Protein AF-A0A2U9IFE7-F1 (afdb_monomer_lite)

Sequence (70 aa):
MTEEERRRIFIRLLEERPRARKNKINDKDLKRLAELATENIQIMKELGCWKVEGDIIFYKTNCLGNYYQE

Organism: NCBI:txid41673

Radius of gyration: 14.17 Å; chains: 1; bounding box: 28×36×36 Å

Structure (mmCIF, N/CA/C/O backbone):
data_AF-A0A2U9IFE7-F1
#
_entry.id   AF-A0A2U9IFE7-F1
#
loop_
_atom_site.group_PDB
_atom_site.id
_atom_site.type_symbol
_atom_site.label_atom_id
_atom_site.label_alt_id
_atom_site.label_comp_id
_atom_site.label_asym_id
_atom_site.label_entity_id
_atom_site.label_seq_id
_atom_site.pdbx_PDB_ins_code
_atom_site.Cartn_x
_atom_site.Cartn_y
_atom_site.Cartn_z
_atom_site.occupancy
_atom_site.B_iso_or_equiv
_atom_site.auth_seq_id
_atom_site.auth_comp_id
_atom_site.auth_asym_id
_atom_site.auth_atom_id
_atom_site.pdbx_PDB_model_num
ATOM 1 N N . MET A 1 1 ? -4.677 -16.693 8.563 1.00 58.03 1 MET A N 1
ATOM 2 C CA . MET A 1 1 ? -3.796 -16.147 7.517 1.00 58.03 1 MET A CA 1
ATOM 3 C C . MET A 1 1 ? -2.805 -15.205 8.175 1.00 58.03 1 MET A C 1
ATOM 5 O O . MET A 1 1 ? -3.239 -14.272 8.845 1.00 58.03 1 MET A O 1
ATOM 9 N N . THR A 1 2 ? -1.515 -15.501 8.076 1.00 84.00 2 THR A N 1
ATOM 10 C CA . THR A 1 2 ? -0.431 -14.755 8.732 1.00 84.00 2 THR A CA 1
ATOM 11 C C . THR A 1 2 ? -0.079 -13.474 7.962 1.00 84.00 2 THR A C 1
ATOM 13 O O . THR A 1 2 ? -0.456 -13.296 6.801 1.00 84.00 2 THR A O 1
ATOM 16 N N . GLU A 1 3 ? 0.638 -12.551 8.610 1.00 72.38 3 GLU A N 1
ATOM 17 C CA . GLU A 1 3 ? 1.160 -11.321 7.983 1.00 72.38 3 GLU A CA 1
ATOM 18 C C . GLU A 1 3 ? 2.045 -11.626 6.757 1.00 72.38 3 GLU A C 1
ATOM 20 O O . GLU A 1 3 ? 1.933 -10.964 5.724 1.00 72.38 3 GLU A O 1
ATOM 25 N N . GLU A 1 4 ? 2.860 -12.684 6.818 1.00 71.44 4 GLU A N 1
ATOM 26 C CA . GLU A 1 4 ? 3.692 -13.117 5.687 1.00 71.44 4 GLU A CA 1
ATOM 27 C C . GLU A 1 4 ? 2.869 -13.621 4.496 1.00 71.44 4 GLU A C 1
ATOM 29 O O . GLU A 1 4 ? 3.189 -13.307 3.346 1.00 71.44 4 GLU A O 1
ATOM 34 N N . GLU A 1 5 ? 1.790 -14.365 4.749 1.00 71.38 5 GLU A N 1
ATOM 35 C CA . GLU A 1 5 ? 0.883 -14.830 3.696 1.00 71.38 5 GLU A CA 1
ATOM 36 C C . GLU A 1 5 ? 0.202 -13.649 2.994 1.00 71.38 5 GLU A C 1
ATOM 38 O O . GLU A 1 5 ? 0.152 -13.607 1.763 1.00 71.38 5 GLU A O 1
ATOM 43 N N . ARG A 1 6 ? -0.235 -12.634 3.755 1.00 72.94 6 ARG A N 1
ATOM 44 C CA . ARG A 1 6 ? -0.810 -11.396 3.198 1.00 72.94 6 ARG A CA 1
ATOM 45 C C . ARG A 1 6 ? 0.188 -10.652 2.318 1.00 72.94 6 ARG A C 1
ATOM 47 O O . ARG A 1 6 ? -0.162 -10.242 1.213 1.00 72.94 6 ARG A O 1
ATOM 54 N N . ARG A 1 7 ? 1.438 -10.513 2.768 1.00 69.62 7 ARG A N 1
ATOM 55 C CA . ARG A 1 7 ? 2.491 -9.817 2.012 1.00 69.62 7 ARG A CA 1
ATOM 56 C C . ARG A 1 7 ? 2.786 -10.505 0.677 1.00 69.62 7 ARG A C 1
ATOM 58 O O . ARG A 1 7 ? 2.902 -9.827 -0.342 1.00 69.62 7 ARG A O 1
ATOM 65 N N . ARG A 1 8 ? 2.841 -11.842 0.656 1.00 73.44 8 ARG A N 1
ATOM 66 C CA . ARG A 1 8 ? 3.020 -12.622 -0.585 1.00 73.44 8 ARG A CA 1
ATOM 67 C C . ARG A 1 8 ? 1.863 -12.429 -1.565 1.00 73.44 8 ARG A C 1
ATOM 69 O O . ARG A 1 8 ? 2.109 -12.287 -2.760 1.00 73.44 8 ARG A O 1
ATOM 76 N N . ILE A 1 9 ? 0.625 -12.373 -1.071 1.00 74.56 9 ILE A N 1
ATOM 77 C CA . ILE A 1 9 ? -0.561 -12.118 -1.903 1.00 74.56 9 ILE A CA 1
ATOM 78 C C . ILE A 1 9 ? -0.498 -10.719 -2.531 1.00 74.56 9 ILE A C 1
ATOM 80 O O . ILE A 1 9 ? -0.711 -10.590 -3.733 1.00 74.56 9 ILE A O 1
ATOM 84 N N . PHE A 1 10 ? -0.145 -9.683 -1.761 1.00 71.25 10 PHE A N 1
ATOM 85 C CA . PHE A 1 10 ? -0.012 -8.322 -2.295 1.00 71.25 10 PHE A CA 1
ATOM 86 C C . PHE A 1 10 ? 1.062 -8.213 -3.381 1.00 71.25 10 PHE A C 1
ATOM 88 O O . PHE A 1 10 ? 0.806 -7.609 -4.420 1.00 71.25 10 PHE A O 1
ATOM 95 N N . ILE A 1 11 ? 2.235 -8.822 -3.177 1.00 72.44 11 ILE A N 1
ATOM 96 C CA . ILE A 1 11 ? 3.305 -8.840 -4.188 1.00 72.44 11 ILE A CA 1
ATOM 97 C C . ILE A 1 11 ? 2.806 -9.505 -5.472 1.00 72.44 11 ILE A C 1
ATOM 99 O O . ILE A 1 11 ? 2.919 -8.920 -6.547 1.00 72.44 11 ILE A O 1
ATOM 103 N N . ARG A 1 12 ? 2.168 -10.674 -5.355 1.00 70.81 12 ARG A N 1
ATOM 104 C CA . ARG A 1 12 ? 1.642 -11.416 -6.503 1.00 70.81 12 ARG A CA 1
ATOM 105 C C . ARG A 1 12 ? 0.581 -10.625 -7.272 1.00 70.81 12 ARG A C 1
ATOM 107 O O . ARG A 1 12 ? 0.634 -10.565 -8.494 1.00 70.81 12 ARG A O 1
ATOM 114 N N . LEU A 1 13 ? -0.328 -9.945 -6.571 1.00 72.62 13 LEU A N 1
ATOM 115 C CA . LEU A 1 13 ? -1.334 -9.074 -7.190 1.00 72.62 13 LEU A CA 1
ATOM 116 C C . LEU A 1 13 ? -0.710 -7.879 -7.930 1.00 72.62 13 LEU A C 1
ATOM 118 O O . LEU A 1 13 ? -1.241 -7.446 -8.951 1.00 72.62 13 LEU A O 1
ATOM 122 N N . LEU A 1 14 ? 0.410 -7.338 -7.440 1.00 68.69 14 LEU A N 1
ATOM 123 C CA . LEU A 1 14 ? 1.150 -6.257 -8.103 1.00 68.69 14 LEU A CA 1
ATOM 124 C C . LEU A 1 14 ? 1.950 -6.753 -9.321 1.00 68.69 14 LEU A C 1
ATOM 126 O O . LEU A 1 14 ? 2.089 -6.028 -10.313 1.00 68.69 14 LEU A O 1
ATOM 130 N N . GLU A 1 15 ? 2.468 -7.978 -9.261 1.00 68.12 15 GLU A N 1
ATOM 131 C CA . GLU A 1 15 ? 3.168 -8.638 -10.366 1.00 68.12 15 GLU A CA 1
ATOM 132 C C . GLU A 1 15 ? 2.208 -9.029 -11.499 1.00 68.12 15 GLU A C 1
ATOM 134 O O . GLU A 1 15 ? 2.480 -8.709 -12.655 1.00 68.12 15 GLU A O 1
ATOM 139 N N . GLU A 1 16 ? 1.063 -9.635 -11.171 1.00 71.00 16 GLU A N 1
ATOM 140 C CA . GLU A 1 16 ? 0.063 -10.131 -12.130 1.00 71.00 16 GLU A CA 1
ATOM 141 C C . GLU A 1 16 ? -0.815 -9.021 -12.733 1.00 71.00 16 GLU A C 1
ATOM 143 O O . GLU A 1 16 ? -1.518 -9.249 -13.721 1.00 71.00 16 GLU A O 1
ATOM 148 N N . ARG A 1 17 ? -0.782 -7.798 -12.180 1.00 64.25 17 ARG A N 1
ATOM 149 C CA . ARG A 1 17 ? -1.584 -6.681 -12.693 1.00 64.25 17 ARG A CA 1
ATOM 150 C C . ARG A 1 17 ? -1.195 -6.390 -14.151 1.00 64.25 17 ARG A C 1
ATOM 152 O O . ARG A 1 17 ? -0.039 -6.033 -14.395 1.00 64.25 17 ARG A O 1
ATOM 159 N N . PRO A 1 18 ? -2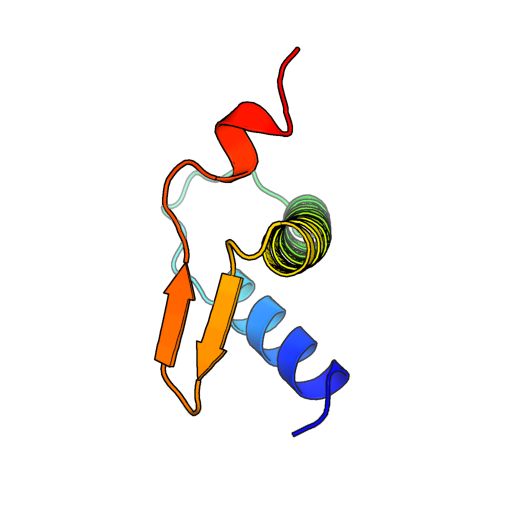.127 -6.473 -15.123 1.00 57.97 18 PRO A N 1
ATOM 160 C CA . PRO A 1 18 ? -1.815 -6.246 -16.529 1.00 57.97 18 PRO A CA 1
ATOM 161 C C . PRO A 1 18 ? -1.276 -4.827 -16.715 1.00 57.97 18 PRO A C 1
ATOM 163 O O . PRO A 1 18 ? -1.982 -3.836 -16.520 1.00 57.97 18 PRO A O 1
ATOM 166 N N . ARG A 1 19 ? 0.009 -4.722 -17.060 1.00 62.47 19 ARG A N 1
ATOM 167 C CA . ARG A 1 19 ? 0.662 -3.434 -17.298 1.00 62.47 19 ARG A CA 1
ATOM 168 C C . ARG A 1 19 ? 0.486 -3.059 -18.755 1.00 62.47 19 ARG A C 1
ATOM 170 O O . ARG A 1 19 ? 0.777 -3.856 -19.648 1.00 62.47 19 ARG A O 1
ATOM 177 N N . ALA A 1 20 ? 0.071 -1.820 -19.004 1.00 58.88 20 ALA A N 1
ATOM 178 C CA . ALA A 1 20 ? 0.177 -1.243 -20.333 1.00 58.88 20 ALA A CA 1
ATOM 179 C C . ALA A 1 20 ? 1.640 -1.380 -20.799 1.00 58.88 20 ALA A C 1
ATOM 181 O O . ALA A 1 20 ? 2.560 -0.968 -20.084 1.00 58.88 20 ALA A O 1
ATOM 182 N N . ARG A 1 21 ? 1.853 -2.020 -21.961 1.00 51.03 21 ARG A N 1
ATOM 183 C CA . ARG 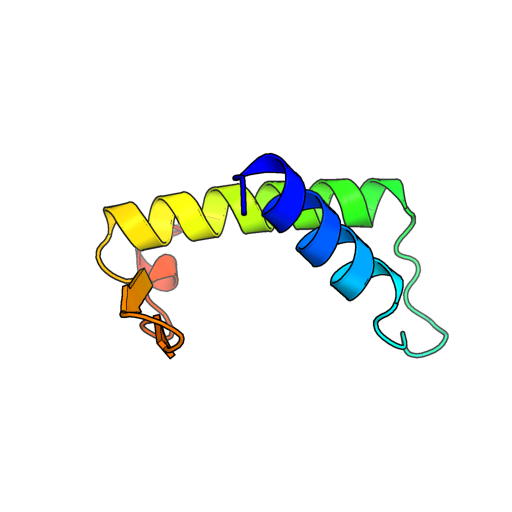A 1 21 ? 3.166 -2.229 -22.598 1.00 51.03 21 ARG A CA 1
ATOM 184 C C . ARG A 1 21 ? 3.843 -0.874 -22.823 1.00 51.03 21 ARG A C 1
ATOM 186 O O . ARG A 1 21 ? 3.645 -0.274 -23.872 1.00 51.03 21 ARG A O 1
ATOM 193 N N . LYS A 1 22 ? 4.555 -0.372 -21.809 1.00 50.97 22 LYS A N 1
ATOM 194 C CA . LYS A 1 22 ? 5.434 0.818 -21.792 1.00 50.97 22 LYS A CA 1
ATOM 195 C C . LYS A 1 22 ? 5.933 1.191 -20.390 1.00 50.97 22 LYS A C 1
ATOM 197 O O . LYS A 1 22 ? 6.807 2.049 -20.295 1.00 50.97 22 LYS A O 1
ATOM 202 N N . ASN A 1 23 ? 5.444 0.566 -19.314 1.00 55.41 23 ASN A N 1
ATOM 203 C CA . ASN A 1 23 ? 6.013 0.800 -17.984 1.00 55.41 23 ASN A CA 1
ATOM 204 C C . ASN A 1 23 ? 7.438 0.229 -17.909 1.00 55.41 23 ASN A C 1
ATOM 206 O O . ASN A 1 23 ? 7.618 -0.973 -17.747 1.00 55.41 23 ASN A O 1
ATOM 210 N N . LYS A 1 24 ? 8.445 1.109 -18.001 1.00 63.44 24 LYS A N 1
ATOM 211 C CA . LYS A 1 24 ? 9.883 0.833 -17.802 1.00 63.44 24 LYS A CA 1
ATOM 212 C C . LYS A 1 24 ? 10.240 0.511 -16.335 1.00 63.44 24 LYS A C 1
ATOM 214 O O . LYS A 1 24 ? 11.345 0.801 -15.895 1.00 63.44 24 LYS A O 1
ATOM 219 N N . ILE A 1 25 ? 9.291 -0.012 -15.565 1.00 68.62 25 ILE A N 1
ATOM 220 C CA . ILE A 1 25 ? 9.454 -0.307 -14.140 1.00 68.62 25 ILE A CA 1
ATOM 221 C C . ILE A 1 25 ? 10.027 -1.716 -14.043 1.00 68.62 25 ILE A C 1
ATOM 223 O O . ILE A 1 25 ? 9.374 -2.675 -14.463 1.00 68.62 25 ILE A O 1
ATOM 227 N N . ASN A 1 26 ? 11.254 -1.820 -13.540 1.00 76.69 26 ASN A N 1
ATOM 228 C CA . ASN A 1 26 ? 11.931 -3.099 -13.348 1.00 76.69 26 ASN A CA 1
ATOM 229 C C . ASN A 1 26 ? 11.433 -3.792 -12.058 1.00 76.69 26 ASN A C 1
ATOM 231 O O . ASN A 1 26 ? 10.749 -3.187 -11.231 1.00 76.69 26 ASN A O 1
ATOM 235 N N . ASP A 1 27 ? 11.787 -5.061 -11.854 1.00 77.62 27 ASP A N 1
ATOM 236 C CA . ASP A 1 27 ? 11.327 -5.818 -10.677 1.00 77.62 27 ASP A CA 1
ATOM 237 C C . ASP A 1 27 ? 11.809 -5.232 -9.341 1.00 77.62 27 ASP A C 1
ATOM 239 O O . ASP A 1 27 ? 11.139 -5.352 -8.314 1.00 77.62 27 ASP A O 1
ATOM 243 N N . LYS A 1 28 ? 12.962 -4.556 -9.338 1.00 79.88 28 LYS A N 1
ATOM 244 C CA . LYS A 1 28 ? 13.488 -3.865 -8.155 1.00 79.88 28 LYS A CA 1
ATOM 245 C C . LYS A 1 28 ? 12.624 -2.653 -7.794 1.00 79.88 28 LYS A C 1
ATOM 247 O O . LYS A 1 28 ? 12.353 -2.430 -6.617 1.00 79.88 28 LYS A O 1
ATOM 252 N N . ASP A 1 29 ? 12.150 -1.916 -8.791 1.00 77.62 29 ASP A N 1
ATOM 253 C CA . ASP A 1 29 ? 11.252 -0.777 -8.617 1.00 77.62 29 ASP A CA 1
ATOM 254 C C . ASP A 1 29 ? 9.888 -1.231 -8.079 1.00 77.62 29 ASP A C 1
ATOM 256 O O . ASP A 1 29 ? 9.300 -0.549 -7.244 1.00 77.62 29 ASP A O 1
ATOM 260 N N . LEU A 1 30 ? 9.404 -2.410 -8.486 1.00 77.62 30 LEU A N 1
ATOM 261 C CA . LEU A 1 30 ? 8.187 -3.004 -7.921 1.00 77.62 30 LEU A CA 1
ATOM 262 C C . LEU A 1 30 ? 8.341 -3.378 -6.454 1.00 77.62 30 LEU A C 1
ATOM 264 O O . LEU A 1 30 ? 7.456 -3.079 -5.656 1.00 77.62 30 LEU A O 1
ATOM 268 N N . LYS A 1 31 ? 9.453 -4.030 -6.095 1.00 81.69 31 LYS A N 1
ATOM 269 C CA . LYS A 1 31 ? 9.740 -4.373 -4.697 1.00 81.69 31 LYS A CA 1
ATOM 270 C C . LYS A 1 31 ? 9.782 -3.113 -3.840 1.00 81.69 31 LYS A C 1
ATOM 272 O O . LYS A 1 31 ? 9.124 -3.064 -2.807 1.00 81.69 31 LYS A O 1
ATOM 277 N N . ARG A 1 32 ? 10.448 -2.067 -4.336 1.00 81.69 32 ARG A N 1
ATOM 278 C CA . ARG A 1 32 ? 10.490 -0.757 -3.682 1.00 81.69 32 ARG A CA 1
ATOM 279 C C . ARG A 1 32 ? 9.101 -0.124 -3.553 1.00 81.69 32 ARG A C 1
ATOM 281 O O . ARG A 1 32 ? 8.772 0.410 -2.502 1.00 81.69 32 ARG A O 1
ATOM 288 N N . LEU A 1 33 ? 8.266 -0.199 -4.590 1.00 80.50 33 LEU A N 1
ATOM 289 C CA . LEU A 1 33 ? 6.877 0.271 -4.530 1.00 80.50 33 LEU A CA 1
ATOM 290 C C . LEU A 1 33 ? 6.051 -0.496 -3.490 1.00 80.50 33 LEU A C 1
ATOM 292 O O . LEU A 1 33 ? 5.243 0.112 -2.795 1.00 80.50 33 LEU A O 1
ATOM 296 N N . ALA A 1 34 ? 6.249 -1.810 -3.363 1.00 78.44 34 ALA A N 1
ATOM 297 C CA . ALA A 1 34 ? 5.563 -2.627 -2.365 1.00 78.44 34 ALA A CA 1
ATOM 298 C C . ALA A 1 34 ? 6.007 -2.286 -0.932 1.00 78.44 34 ALA A C 1
ATOM 300 O O . ALA A 1 34 ? 5.175 -2.248 -0.024 1.00 78.44 34 ALA A O 1
ATOM 301 N N . GLU A 1 35 ? 7.295 -2.009 -0.724 1.00 83.06 35 GLU A N 1
ATOM 302 C CA . GLU A 1 35 ? 7.827 -1.531 0.559 1.00 83.06 35 GLU A CA 1
ATOM 303 C C . GLU A 1 35 ? 7.217 -0.178 0.937 1.00 83.06 35 GLU A C 1
ATOM 305 O O . GLU A 1 35 ? 6.590 -0.075 1.990 1.00 83.06 35 GLU A O 1
ATOM 310 N N . LEU A 1 36 ? 7.260 0.801 0.028 1.00 81.38 36 LEU A N 1
ATOM 311 C CA . LEU A 1 36 ? 6.640 2.117 0.230 1.00 81.38 36 LEU A CA 1
ATOM 312 C C . LEU A 1 36 ? 5.131 2.014 0.489 1.00 81.38 36 LEU A C 1
ATOM 314 O O . LEU A 1 36 ? 4.587 2.712 1.340 1.00 81.38 36 LEU A O 1
ATOM 318 N N . ALA A 1 37 ? 4.432 1.120 -0.213 1.00 82.25 37 ALA A N 1
ATOM 319 C CA . ALA A 1 37 ? 3.013 0.880 0.033 1.00 82.25 37 ALA A CA 1
ATOM 320 C C . ALA A 1 37 ? 2.760 0.307 1.437 1.00 82.25 37 ALA A C 1
ATOM 322 O O . ALA A 1 37 ? 1.774 0.669 2.077 1.00 82.25 37 ALA A O 1
ATOM 323 N N . THR A 1 38 ? 3.649 -0.562 1.926 1.00 84.69 38 THR A N 1
ATOM 324 C CA . THR A 1 38 ? 3.552 -1.148 3.271 1.00 84.69 38 THR A CA 1
ATOM 325 C C . THR A 1 38 ? 3.744 -0.080 4.347 1.00 84.69 38 THR A C 1
ATOM 327 O O . THR A 1 38 ? 2.931 0.012 5.266 1.00 84.69 38 THR A O 1
ATOM 330 N N . GLU A 1 39 ? 4.765 0.766 4.201 1.00 85.00 39 GLU A N 1
ATOM 331 C CA . GLU A 1 39 ? 5.024 1.903 5.094 1.00 85.00 39 GLU A CA 1
ATOM 332 C C . GLU A 1 39 ? 3.846 2.887 5.106 1.00 85.00 39 GLU A C 1
ATOM 334 O O . GLU A 1 39 ? 3.351 3.255 6.172 1.00 85.00 39 GLU A O 1
ATOM 339 N N . ASN A 1 40 ? 3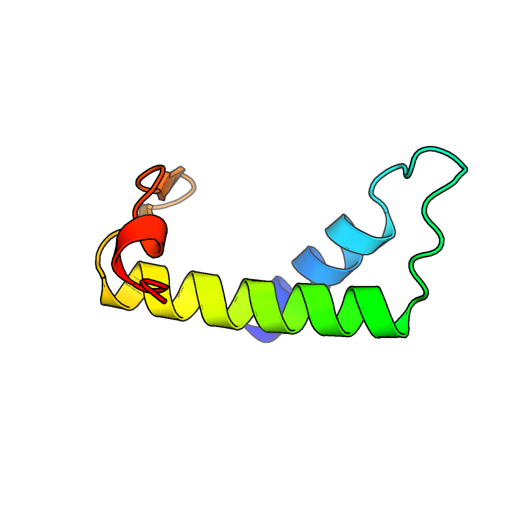.304 3.225 3.933 1.00 82.25 40 ASN A N 1
ATOM 340 C CA . ASN A 1 40 ? 2.151 4.118 3.821 1.00 82.25 40 ASN A CA 1
ATOM 341 C C . ASN A 1 40 ? 0.907 3.556 4.517 1.00 82.25 40 ASN A C 1
ATOM 343 O O . ASN A 1 40 ? 0.187 4.297 5.184 1.00 82.25 40 ASN A O 1
ATOM 347 N N . ILE A 1 41 ? 0.637 2.252 4.393 1.00 84.25 41 ILE A N 1
ATOM 348 C CA . ILE A 1 41 ? -0.479 1.610 5.104 1.00 84.25 41 ILE A CA 1
ATOM 349 C C . ILE A 1 41 ? -0.280 1.712 6.617 1.00 84.25 41 ILE A C 1
ATOM 351 O O . ILE A 1 41 ? -1.248 1.957 7.338 1.00 84.25 41 ILE A O 1
ATOM 355 N N . GLN A 1 42 ? 0.951 1.540 7.101 1.00 86.44 42 GLN A N 1
ATOM 356 C CA . GLN A 1 42 ? 1.265 1.655 8.522 1.00 86.44 42 GLN A CA 1
ATOM 357 C C . GLN A 1 42 ? 0.984 3.073 9.038 1.00 86.44 42 GLN A C 1
ATOM 359 O O . GLN A 1 42 ? 0.233 3.234 9.999 1.00 86.44 42 GLN A O 1
ATOM 364 N N . ILE A 1 43 ? 1.464 4.097 8.330 1.00 85.50 43 ILE A N 1
ATOM 365 C CA . ILE A 1 43 ? 1.208 5.510 8.649 1.00 85.50 43 ILE A CA 1
ATOM 366 C C . ILE A 1 43 ? -0.295 5.810 8.622 1.00 85.50 43 ILE A C 1
ATOM 368 O O . ILE A 1 43 ? -0.832 6.442 9.529 1.00 85.50 43 ILE A O 1
ATOM 372 N N . MET A 1 44 ? -1.028 5.319 7.618 1.00 83.50 44 MET A N 1
ATOM 373 C CA . MET A 1 44 ? -2.476 5.529 7.565 1.00 83.50 44 MET A CA 1
ATOM 374 C C . MET A 1 44 ? -3.220 4.851 8.723 1.00 83.50 44 MET A C 1
ATOM 376 O O . MET A 1 44 ? -4.244 5.381 9.155 1.00 83.50 44 MET A O 1
ATOM 380 N N . LYS A 1 45 ? -2.744 3.706 9.233 1.00 85.50 45 LYS A N 1
ATOM 381 C CA . LYS A 1 45 ? -3.310 3.085 10.443 1.00 85.50 45 LYS A CA 1
ATOM 382 C C . LYS A 1 45 ? -3.082 3.974 11.663 1.00 85.50 45 LYS A C 1
ATOM 384 O O . LYS A 1 45 ? -4.028 4.207 12.410 1.00 85.50 45 LYS A O 1
ATOM 389 N N . GLU A 1 46 ? -1.868 4.495 11.836 1.00 86.44 46 GLU A N 1
ATOM 390 C CA . GLU A 1 46 ? -1.510 5.387 12.950 1.00 86.44 46 GLU A CA 1
ATOM 391 C C . GLU A 1 46 ? -2.318 6.689 12.933 1.00 86.44 46 GLU A C 1
ATOM 393 O O . GLU A 1 46 ? -2.823 7.124 13.964 1.00 86.44 46 GLU A O 1
ATOM 398 N N . LEU A 1 47 ? -2.536 7.262 11.749 1.00 83.94 47 LEU A N 1
ATOM 399 C CA . LEU A 1 47 ? -3.361 8.459 11.561 1.00 83.94 47 LEU A CA 1
ATOM 400 C C . LEU A 1 47 ? -4.875 8.190 11.670 1.00 83.94 47 LEU A C 1
ATOM 402 O O . LEU A 1 47 ? -5.682 9.107 11.508 1.00 83.94 47 LEU A O 1
ATOM 406 N N . GLY A 1 48 ? -5.298 6.939 11.896 1.00 84.88 48 GLY A N 1
ATOM 407 C CA . GLY A 1 48 ? -6.716 6.556 11.933 1.00 84.88 48 GLY A CA 1
ATOM 408 C C . GLY A 1 48 ? -7.427 6.721 10.584 1.00 84.88 48 GLY A C 1
ATOM 409 O O . GLY A 1 48 ? -8.651 6.848 10.512 1.00 84.88 48 GLY A O 1
ATOM 410 N N . CYS A 1 49 ? -6.656 6.752 9.502 1.00 83.94 49 CYS A N 1
ATOM 411 C CA . CYS A 1 49 ? -7.125 6.916 8.135 1.00 83.94 49 CYS A CA 1
ATOM 412 C C . CYS A 1 49 ? -7.263 5.608 7.378 1.00 83.94 49 CYS A C 1
ATOM 414 O O . CYS A 1 49 ? -7.803 5.622 6.276 1.00 83.94 49 CYS A O 1
ATOM 416 N N . TRP A 1 50 ? -6.781 4.512 7.955 1.00 83.81 50 TRP A N 1
ATOM 417 C CA . TRP A 1 50 ? -6.957 3.160 7.461 1.00 83.81 50 TRP A CA 1
ATOM 418 C C . TRP A 1 50 ? -7.500 2.279 8.573 1.00 83.81 50 TRP A C 1
ATOM 420 O O . TRP A 1 50 ? -6.881 2.137 9.629 1.00 83.81 50 TRP A O 1
ATOM 430 N N . LYS A 1 51 ? -8.640 1.644 8.314 1.00 83.81 51 LYS A N 1
ATOM 431 C CA . LYS A 1 51 ? -9.246 0.665 9.211 1.00 83.81 51 LYS A CA 1
ATOM 432 C C . LYS A 1 51 ? -9.744 -0.523 8.401 1.00 83.81 51 LYS A C 1
ATOM 434 O O . LYS A 1 51 ? -10.252 -0.363 7.295 1.00 83.81 51 LYS A O 1
ATOM 439 N N . VAL A 1 52 ? -9.605 -1.712 8.972 1.00 84.81 52 VAL A N 1
ATOM 440 C CA . VAL A 1 52 ? -10.187 -2.942 8.431 1.00 84.81 52 VAL A CA 1
ATOM 441 C C . VAL A 1 52 ? -11.241 -3.421 9.421 1.00 84.81 52 VAL A C 1
ATOM 443 O O . VAL A 1 52 ? -10.922 -3.632 10.590 1.00 84.81 52 VAL A O 1
ATOM 446 N N . GLU A 1 53 ? -12.484 -3.563 8.969 1.00 85.62 53 GLU A N 1
ATOM 447 C CA . GLU A 1 53 ? -13.580 -4.145 9.750 1.00 85.62 53 GLU A CA 1
ATOM 448 C C . GLU A 1 53 ? -14.103 -5.381 9.015 1.00 85.62 53 GLU A C 1
ATOM 450 O O . GLU A 1 53 ? -14.781 -5.273 7.993 1.00 85.62 53 GLU A O 1
ATOM 455 N N . GLY A 1 54 ? -13.741 -6.568 9.512 1.00 87.56 54 GLY A N 1
ATOM 456 C CA . GLY A 1 54 ? -14.005 -7.826 8.812 1.00 87.56 54 GLY A CA 1
ATOM 457 C C . GLY A 1 54 ? -13.317 -7.847 7.446 1.00 87.56 54 GLY A C 1
ATOM 458 O O . GLY A 1 54 ? -12.090 -7.755 7.375 1.00 87.56 54 GLY A O 1
ATOM 459 N N . ASP A 1 55 ? -14.121 -7.916 6.384 1.00 85.62 55 ASP A N 1
ATOM 460 C CA . ASP A 1 55 ? -13.670 -7.925 4.986 1.00 85.62 55 ASP A CA 1
ATOM 461 C C . ASP A 1 55 ? -13.752 -6.542 4.308 1.00 85.62 55 ASP A C 1
ATOM 463 O O . ASP A 1 55 ? -13.442 -6.406 3.123 1.00 85.62 55 ASP A O 1
ATOM 467 N N . ILE A 1 56 ? -14.166 -5.499 5.040 1.00 79.00 56 ILE A N 1
ATOM 468 C CA . ILE A 1 56 ? -14.332 -4.141 4.507 1.00 79.00 56 ILE A CA 1
ATOM 469 C C . ILE A 1 56 ? -13.120 -3.281 4.875 1.00 79.00 56 ILE A C 1
ATOM 471 O O . ILE A 1 56 ? -12.708 -3.196 6.035 1.00 79.00 56 ILE A O 1
ATOM 475 N N . ILE A 1 57 ? -12.561 -2.606 3.868 1.00 81.75 57 ILE A N 1
ATOM 476 C CA . ILE A 1 57 ? -11.459 -1.655 4.018 1.00 81.75 57 ILE A CA 1
ATOM 477 C C . ILE A 1 57 ? -12.025 -0.236 3.995 1.00 81.75 57 ILE A C 1
ATOM 479 O O . ILE A 1 57 ? -12.553 0.217 2.980 1.00 81.75 57 ILE A O 1
ATOM 483 N N . PHE A 1 58 ? -11.850 0.484 5.098 1.00 79.75 58 PHE A N 1
ATOM 484 C CA . PHE A 1 58 ? -12.157 1.904 5.203 1.00 79.75 58 PHE A CA 1
ATOM 485 C C . PHE A 1 58 ? -10.870 2.704 5.076 1.00 79.75 58 PHE A C 1
ATOM 487 O O . PHE A 1 58 ? -9.933 2.517 5.857 1.00 79.75 58 PHE A O 1
ATOM 494 N N . TYR A 1 59 ? -10.834 3.621 4.112 1.00 80.25 59 TYR A N 1
ATOM 495 C CA . TYR A 1 59 ? -9.715 4.535 3.948 1.00 80.25 59 TYR A CA 1
ATOM 496 C C . TYR A 1 59 ? -10.192 5.965 3.691 1.00 80.25 59 TYR A C 1
ATOM 498 O O . TYR A 1 59 ? -11.149 6.193 2.950 1.00 80.25 59 TYR A O 1
ATOM 506 N N . LYS A 1 60 ? -9.524 6.947 4.303 1.00 78.50 60 LYS A N 1
ATOM 507 C CA . LYS A 1 60 ? -9.772 8.369 4.028 1.00 78.50 60 LYS A CA 1
ATOM 508 C C . LYS A 1 60 ? -8.932 8.823 2.840 1.00 78.50 60 LYS A C 1
ATOM 510 O O . LYS A 1 60 ? -7.702 8.846 2.905 1.00 78.50 60 LYS A O 1
ATOM 515 N N . THR A 1 61 ? -9.597 9.232 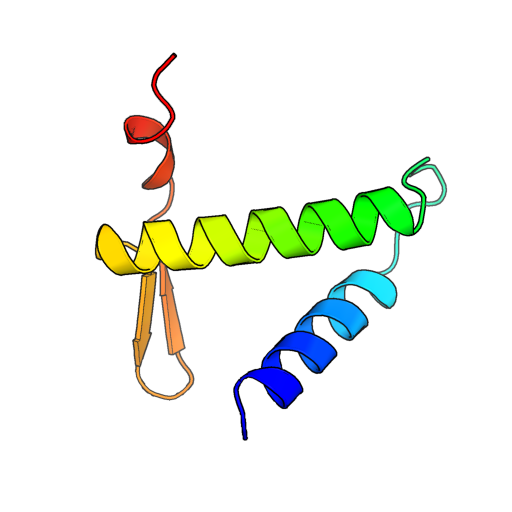1.762 1.00 73.69 61 THR A N 1
ATOM 516 C CA . THR A 1 61 ? -8.945 9.902 0.631 1.00 73.69 61 THR A CA 1
ATOM 517 C C . THR A 1 61 ? -8.249 11.178 1.099 1.00 73.69 61 THR A C 1
ATOM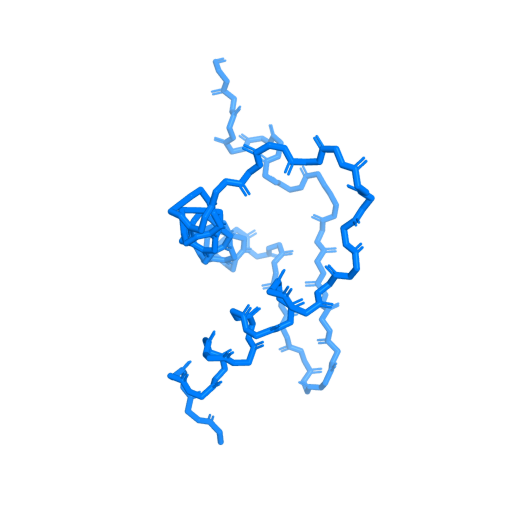 519 O O . THR A 1 61 ? -8.782 11.902 1.935 1.00 73.69 61 THR A O 1
ATOM 522 N N . ASN A 1 62 ? -7.067 11.455 0.545 1.00 70.19 62 ASN A N 1
ATOM 523 C CA . ASN A 1 62 ? -6.238 12.620 0.874 1.00 70.19 62 ASN A CA 1
ATOM 524 C C . ASN A 1 62 ? -5.709 12.683 2.326 1.00 70.19 62 ASN A C 1
ATOM 526 O O . ASN A 1 62 ? -5.230 13.727 2.753 1.00 70.19 62 ASN A O 1
ATOM 530 N N . CYS A 1 63 ? -5.749 11.587 3.096 1.00 77.88 63 CYS A N 1
ATOM 531 C CA . CYS A 1 63 ? -5.245 11.614 4.474 1.00 77.88 63 CYS A CA 1
ATOM 532 C C . CYS A 1 63 ? -3.729 11.861 4.566 1.00 77.88 63 CYS A C 1
ATOM 534 O O . CYS A 1 63 ? -3.277 12.664 5.377 1.00 77.88 63 CYS A O 1
ATOM 536 N N . LEU A 1 64 ? -2.945 11.211 3.703 1.00 69.94 64 LEU A N 1
ATOM 537 C CA . LEU A 1 64 ? -1.493 11.400 3.664 1.00 69.94 64 LEU A CA 1
ATOM 538 C C . LEU A 1 64 ? -1.081 12.774 3.108 1.00 69.94 64 LEU A C 1
ATOM 540 O O . LEU A 1 64 ? 0.071 13.162 3.267 1.00 69.94 64 LEU A O 1
ATOM 544 N N . GLY A 1 65 ? -2.003 13.531 2.498 1.00 67.94 65 GLY A N 1
ATOM 545 C CA . GLY A 1 65 ? -1.709 14.842 1.909 1.00 67.94 65 GLY A CA 1
ATOM 546 C C . GLY A 1 65 ? -1.233 15.883 2.928 1.00 67.94 65 GLY A C 1
ATOM 547 O O . GLY A 1 65 ? -0.454 16.758 2.578 1.00 67.94 65 GLY A O 1
ATOM 548 N N . ASN A 1 66 ? -1.637 15.750 4.196 1.00 64.38 66 ASN A N 1
ATOM 549 C CA . ASN A 1 66 ? -1.144 16.601 5.285 1.00 64.38 66 ASN A CA 1
ATOM 550 C C . ASN A 1 66 ? 0.102 16.029 5.985 1.00 64.38 66 ASN A C 1
ATOM 552 O O . ASN A 1 66 ? 0.735 16.743 6.752 1.00 64.38 66 ASN A O 1
ATOM 556 N N . TYR A 1 67 ? 0.431 14.749 5.771 1.00 64.81 67 TYR A N 1
ATOM 557 C CA . TYR A 1 67 ? 1.586 14.095 6.400 1.00 64.81 67 TYR A CA 1
ATOM 558 C C . TYR A 1 67 ? 2.878 14.348 5.614 1.00 64.81 67 TYR A C 1
ATOM 560 O O . TYR A 1 67 ? 3.933 14.545 6.205 1.00 64.81 67 TYR A O 1
ATOM 568 N N . TYR A 1 68 ? 2.786 14.395 4.284 1.00 65.88 68 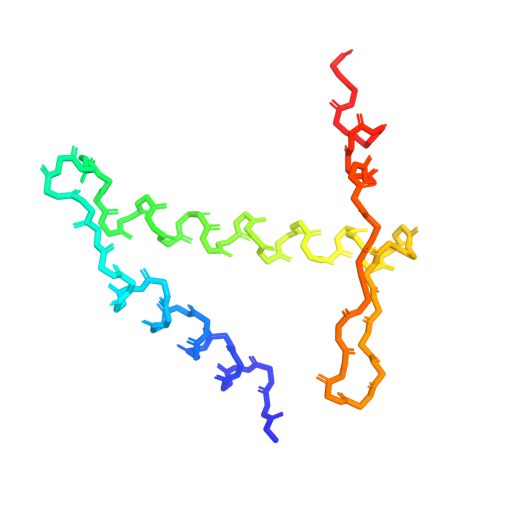TYR A N 1
ATOM 569 C CA . TYR A 1 68 ? 3.895 14.737 3.389 1.00 65.88 68 TYR A CA 1
ATOM 570 C C . TYR A 1 68 ? 3.848 16.214 2.978 1.00 65.88 68 TYR A C 1
ATOM 572 O O . TYR A 1 68 ? 3.908 16.526 1.790 1.00 65.88 68 TYR A O 1
ATOM 580 N N . GLN A 1 69 ? 3.671 17.122 3.942 1.00 59.16 69 GLN A N 1
ATOM 581 C CA . GLN A 1 69 ? 3.879 18.545 3.673 1.00 59.16 69 GLN A CA 1
ATOM 582 C C . GLN A 1 69 ? 5.386 18.789 3.502 1.00 59.16 69 GLN A C 1
ATOM 584 O O . GLN A 1 69 ? 6.153 18.531 4.430 1.00 59.16 69 GLN A O 1
ATOM 589 N N . GLU A 1 70 ? 5.785 19.204 2.295 1.00 50.00 70 GLU A N 1
ATOM 590 C CA . GLU A 1 70 ? 7.118 19.752 1.988 1.00 50.00 70 GLU A CA 1
ATOM 591 C C . GLU A 1 70 ? 7.353 21.100 2.681 1.00 50.00 70 GLU A C 1
ATOM 593 O O . GLU A 1 70 ? 6.392 21.903 2.765 1.00 50.00 70 GLU A O 1
#

Secondary structure (DSSP, 8-state):
--HHHHHHHHHHHHHHS---TT----HHHHHHHHHHHHHHHHHHHHTT-EEEETTEEEE-TTGGGGTS--

pLDDT: mean 74.64, std 9.73, range [50.0, 87.56]

Foldseek 3Di:
DDPVVVLVVVLVCLVPPDDDPPPPQDPVNSVVVSVVVVVVQVVCVVLVQWDDDPPDIHGDPCSCVVVPDD